Protein AF-A0A2V9TZR7-F1 (afdb_monomer)

Foldseek 3Di:
DEFLAQKEQPQDDPDPDDDDDDDPSVPVRVIAGQKDWDDDPNDTDDIHHRVVRCPDPVCVVCVVVDDYDYPVNYYHYAFDDDPDDDQQWDDDQVVLVVCVVVPDDPVRCVVVVGDVNVGVVRSVPDDPVSSVVSSVVVVVVSVVVRD

Nearest PDB structures (foldseek):
  2g3f-assembly1_A  TM=9.200E-01  e=8.679E-08  Bacillus subtilis
  2puz-assembly1_A  TM=8.717E-01  e=8.743E-07  Agrobacterium fabrum str. C58
  2oof-assembly1_A  TM=8.165E-01  e=5.548E-06  unidentified
  3ic3-assembly3_C  TM=2.204E-01  e=9.827E+00  Rhodopseudomonas palustris

Mean predicted aligned error: 5.41 Å

pLDDT: mean 92.14, std 6.24, range [63.16, 98.38]

Radius of gyration: 23.35 Å; Cα contacts (8 Å, |Δi|>4): 189; chains: 1; bounding box: 50×39×54 Å

Sequence (147 aa):
MLVNIGQLLTLRQSSETLGPRRGKILSELGMLEDAAVLCLGGKVVSVGKSKDALCDSWLKKHRKKVIEIDCAGQVVVPGFVDSHTHPAFITPRLVDFEKRTAGASYEEIAEAGGGIRSSLEPVRKAAKSALAEKVLGALHEMAEQGT

Solvent-accessible surface area (backbone atoms only — not comparable to full-atom values): 8711 Å² total; per-residue (Å²): 54,44,34,57,19,35,34,31,41,66,62,50,77,90,61,92,73,85,74,88,73,61,75,78,59,62,74,54,47,43,72,36,64,50,13,21,38,37,62,56,98,94,36,82,76,40,73,39,41,37,77,59,39,68,61,33,70,67,51,67,77,40,51,94,78,57,64,75,43,80,44,82,52,36,78,45,68,72,74,50,78,82,91,80,83,79,62,82,56,72,65,81,67,59,70,53,49,54,42,45,76,74,67,50,52,74,64,59,38,40,76,72,57,31,59,74,64,53,46,48,57,51,47,72,71,47,55,71,64,61,47,49,54,46,30,50,53,52,50,51,57,39,40,77,75,41,67

Structure (mmCIF, N/CA/C/O backbone):
data_AF-A0A2V9TZR7-F1
#
_entry.id   AF-A0A2V9TZR7-F1
#
loop_
_atom_site.group_PDB
_atom_site.id
_atom_site.type_symbol
_atom_site.label_atom_id
_atom_site.label_alt_id
_atom_site.label_comp_id
_atom_site.label_asym_id
_atom_site.label_entity_id
_atom_site.label_seq_id
_atom_site.pdbx_PDB_ins_code
_atom_site.Cartn_x
_atom_site.Cartn_y
_atom_site.Cartn_z
_atom_site.occupancy
_atom_site.B_iso_or_equiv
_atom_site.auth_seq_id
_atom_site.auth_comp_id
_atom_site.auth_asym_id
_atom_site.auth_atom_id
_atom_site.pdbx_PDB_model_num
ATOM 1 N N . MET A 1 1 ? 7.816 -10.276 -13.742 1.00 92.56 1 MET A N 1
ATOM 2 C CA . MET A 1 1 ? 8.354 -9.014 -14.276 1.00 92.56 1 MET A CA 1
ATOM 3 C C . MET A 1 1 ? 7.173 -8.159 -14.658 1.00 92.56 1 MET A C 1
ATOM 5 O O . MET A 1 1 ? 6.316 -8.646 -15.380 1.00 92.56 1 MET A O 1
ATOM 9 N N . LEU A 1 2 ? 7.108 -6.946 -14.129 1.00 96.12 2 LEU A N 1
ATOM 10 C CA . LEU A 1 2 ? 6.139 -5.943 -14.553 1.00 96.12 2 LEU A CA 1
ATOM 11 C C . LEU A 1 2 ? 6.697 -5.264 -15.807 1.00 96.12 2 LEU A C 1
ATOM 13 O O . LEU A 1 2 ? 7.859 -4.848 -15.786 1.00 96.12 2 LEU A O 1
ATOM 17 N N . VAL A 1 3 ? 5.915 -5.200 -16.881 1.00 95.94 3 VAL A N 1
ATOM 18 C CA . VAL A 1 3 ? 6.305 -4.606 -18.172 1.00 95.94 3 VAL A CA 1
ATOM 19 C C . VAL A 1 3 ? 5.265 -3.587 -18.628 1.00 95.94 3 VAL A C 1
ATOM 21 O O . VAL A 1 3 ? 4.155 -3.569 -18.103 1.00 95.94 3 VAL A O 1
ATOM 24 N N . ASN A 1 4 ? 5.625 -2.745 -19.601 1.00 96.12 4 ASN A N 1
ATOM 25 C CA . ASN A 1 4 ? 4.756 -1.701 -20.157 1.00 96.12 4 ASN A CA 1
ATOM 26 C C . ASN A 1 4 ? 4.169 -0.779 -19.075 1.00 96.12 4 ASN A C 1
ATOM 28 O O . ASN A 1 4 ? 2.988 -0.432 -19.106 1.00 96.12 4 ASN A O 1
ATOM 32 N N . ILE A 1 5 ? 4.979 -0.401 -18.084 1.00 98.31 5 ILE A N 1
ATOM 33 C CA . ILE A 1 5 ? 4.563 0.569 -17.072 1.00 98.31 5 ILE A CA 1
ATOM 34 C C . ILE A 1 5 ? 4.618 1.955 -17.709 1.00 98.31 5 ILE A C 1
ATOM 36 O O . ILE A 1 5 ? 5.684 2.378 -18.162 1.00 98.31 5 ILE A O 1
ATOM 40 N N . GLY A 1 6 ? 3.495 2.677 -17.713 1.00 98.12 6 GLY A N 1
ATOM 41 C CA . GLY A 1 6 ? 3.449 4.032 -18.262 1.00 98.12 6 GLY A CA 1
ATOM 42 C C . GLY A 1 6 ? 4.277 4.988 -17.413 1.00 98.12 6 GLY A C 1
ATOM 43 O O . GLY A 1 6 ? 5.185 5.644 -17.921 1.00 98.12 6 GLY A O 1
ATOM 44 N N . GLN A 1 7 ? 4.014 4.998 -16.103 1.00 98.25 7 GLN A N 1
ATOM 45 C CA . GLN A 1 7 ? 4.793 5.746 -15.117 1.00 98.25 7 GLN A CA 1
ATOM 46 C C . GLN A 1 7 ? 5.078 4.881 -13.890 1.00 98.25 7 GLN A C 1
ATOM 48 O O . GLN A 1 7 ? 4.168 4.350 -13.261 1.00 98.25 7 GLN A O 1
ATOM 53 N N . LEU A 1 8 ? 6.350 4.754 -13.527 1.00 97.62 8 LEU A N 1
ATOM 54 C CA . LEU A 1 8 ? 6.787 4.074 -12.314 1.00 97.62 8 LEU A CA 1
ATOM 55 C C . LEU A 1 8 ? 7.278 5.102 -11.301 1.00 97.62 8 LEU A C 1
ATOM 57 O O . LEU A 1 8 ? 8.270 5.787 -11.554 1.00 97.62 8 LEU A O 1
ATOM 61 N N . LEU A 1 9 ? 6.641 5.170 -10.134 1.00 96.75 9 LEU A N 1
ATOM 62 C CA . LEU A 1 9 ? 7.140 5.970 -9.017 1.00 96.75 9 LEU A CA 1
ATOM 63 C C . LEU A 1 9 ? 8.038 5.094 -8.152 1.00 96.75 9 LEU A C 1
ATOM 65 O O . LEU A 1 9 ? 7.571 4.226 -7.425 1.00 96.75 9 LEU A O 1
ATOM 69 N N . THR A 1 10 ? 9.351 5.294 -8.227 1.00 94.12 10 THR A N 1
ATOM 70 C CA . THR A 1 10 ? 10.283 4.484 -7.426 1.00 94.12 10 THR A CA 1
ATOM 71 C C . THR A 1 10 ? 10.375 4.957 -5.980 1.00 94.12 10 THR A C 1
ATOM 73 O O . THR A 1 10 ? 10.849 4.213 -5.123 1.00 94.12 10 THR A O 1
ATOM 76 N N . LEU A 1 11 ? 10.004 6.219 -5.725 1.00 92.62 11 LEU A N 1
ATOM 77 C CA . LEU A 1 11 ? 10.232 6.935 -4.468 1.00 92.62 11 LEU A CA 1
ATOM 78 C C . LEU A 1 11 ? 11.699 6.895 -3.994 1.00 92.62 11 LEU A C 1
ATOM 80 O O . LEU A 1 11 ? 11.997 7.264 -2.854 1.00 92.62 11 LEU A O 1
ATOM 84 N N . ARG A 1 12 ? 12.646 6.532 -4.874 1.00 88.06 12 ARG A N 1
ATOM 85 C CA . ARG A 1 12 ? 14.083 6.523 -4.589 1.00 88.06 12 ARG A CA 1
ATOM 86 C C . ARG A 1 12 ? 14.590 7.958 -4.479 1.00 88.06 12 ARG A C 1
ATOM 88 O O . ARG A 1 12 ? 14.275 8.795 -5.325 1.00 88.06 12 ARG A O 1
ATOM 95 N N . GLN A 1 13 ? 15.334 8.257 -3.418 1.00 79.31 13 GLN A N 1
ATOM 96 C CA . GLN A 1 13 ? 15.971 9.565 -3.262 1.00 79.31 13 GLN A CA 1
ATOM 97 C C . GLN A 1 13 ? 17.114 9.731 -4.266 1.00 79.31 13 GLN A C 1
ATOM 99 O O . GLN A 1 13 ? 17.852 8.787 -4.541 1.00 79.31 13 GLN A O 1
ATOM 104 N N . SER A 1 14 ? 17.225 10.942 -4.807 1.00 69.31 14 SER A N 1
ATOM 105 C CA . SER A 1 14 ? 18.308 11.391 -5.686 1.00 69.31 14 SER A CA 1
ATOM 106 C C . SER A 1 14 ? 19.573 11.785 -4.902 1.00 69.31 14 SER A C 1
ATOM 108 O O . SER A 1 14 ? 20.675 11.716 -5.439 1.00 69.31 14 SER A O 1
ATOM 110 N N . SER A 1 15 ? 19.404 12.191 -3.637 1.00 64.38 15 SER A N 1
ATOM 111 C CA . SER A 1 15 ? 20.460 12.673 -2.738 1.00 64.38 15 SER A CA 1
ATOM 112 C C . SER A 1 15 ? 21.261 11.533 -2.102 1.00 64.38 15 SER A C 1
ATOM 114 O O . SER A 1 15 ? 20.694 10.512 -1.713 1.00 64.38 15 SER A O 1
ATOM 116 N N . GLU A 1 16 ? 22.562 11.760 -1.895 1.00 64.25 16 GLU A N 1
ATOM 117 C CA . GLU A 1 16 ? 23.466 10.883 -1.132 1.00 64.25 16 GLU A CA 1
ATOM 118 C C . GLU A 1 16 ? 23.060 10.720 0.346 1.00 64.25 16 GLU A C 1
ATOM 120 O O . GLU A 1 16 ? 23.512 9.802 1.032 1.00 64.25 16 GLU A O 1
ATOM 125 N N . THR A 1 17 ? 22.183 11.587 0.862 1.00 63.16 17 THR A N 1
ATOM 126 C CA . THR A 1 17 ? 21.681 11.497 2.236 1.00 63.16 17 THR A CA 1
ATOM 127 C C . THR A 1 17 ? 20.501 10.530 2.328 1.00 63.16 17 THR A C 1
ATOM 129 O O . THR A 1 17 ? 19.364 10.893 2.020 1.00 63.16 17 THR A O 1
ATOM 132 N N . LEU A 1 18 ? 20.767 9.316 2.806 1.00 76.75 18 LEU A N 1
ATOM 133 C CA . LEU A 1 18 ? 19.743 8.342 3.191 1.00 76.75 18 LEU A CA 1
ATOM 134 C C . LEU A 1 18 ? 18.873 8.899 4.333 1.00 76.75 18 LEU A C 1
ATOM 136 O O . LEU A 1 18 ? 19.402 9.320 5.362 1.00 76.75 18 LEU A O 1
ATOM 140 N N . GLY A 1 19 ? 17.542 8.885 4.190 1.00 84.38 19 GLY A N 1
ATOM 141 C CA . GLY A 1 19 ? 16.637 9.231 5.293 1.00 84.38 19 GLY A CA 1
ATOM 142 C C . GLY A 1 19 ? 15.241 9.704 4.872 1.00 84.38 19 GLY A C 1
ATOM 143 O O . GLY A 1 19 ? 14.917 9.733 3.686 1.00 84.38 19 GLY A O 1
ATOM 144 N N . PRO A 1 20 ? 14.382 10.099 5.831 1.00 89.88 20 PRO A N 1
ATOM 145 C CA . PRO A 1 20 ? 13.058 10.626 5.516 1.00 89.88 20 PRO A CA 1
ATOM 146 C C . PRO A 1 20 ? 13.160 11.915 4.691 1.00 89.88 20 PRO A C 1
ATOM 148 O O . PRO A 1 20 ? 13.943 12.815 5.001 1.00 89.88 20 PRO A O 1
ATOM 151 N N . ARG A 1 21 ? 12.325 12.031 3.655 1.00 88.94 21 ARG A N 1
ATOM 152 C CA . ARG A 1 21 ? 12.199 13.255 2.850 1.00 88.94 21 ARG A CA 1
ATOM 153 C C . ARG A 1 21 ? 11.516 14.358 3.662 1.00 88.94 21 ARG A C 1
ATOM 155 O O . ARG A 1 21 ? 10.593 14.088 4.424 1.00 88.94 21 ARG A O 1
ATOM 162 N N . ARG A 1 22 ? 11.961 15.608 3.499 1.00 91.00 22 ARG A N 1
ATOM 163 C CA . ARG A 1 22 ? 11.440 16.790 4.211 1.00 91.00 22 ARG A CA 1
ATOM 164 C C . ARG A 1 22 ? 11.452 18.024 3.311 1.00 91.00 22 ARG A C 1
ATOM 166 O O . ARG A 1 22 ? 12.372 18.198 2.526 1.00 91.00 22 ARG A O 1
ATOM 173 N N . GLY A 1 23 ? 10.487 18.929 3.456 1.00 92.12 23 GLY A N 1
ATOM 174 C CA . GLY A 1 23 ? 10.465 20.170 2.670 1.00 92.12 23 GLY A CA 1
ATOM 175 C C . GLY A 1 23 ? 10.360 19.905 1.163 1.00 92.12 23 GLY A C 1
ATOM 176 O O . GLY A 1 23 ? 9.577 19.059 0.741 1.00 92.12 23 GLY A O 1
ATOM 177 N N . LYS A 1 24 ? 11.154 20.611 0.345 1.00 90.12 24 LYS A N 1
ATOM 178 C CA . LYS A 1 24 ? 11.044 20.563 -1.128 1.00 90.12 24 LYS A CA 1
ATOM 179 C C . LYS A 1 24 ? 11.266 19.166 -1.727 1.00 90.12 24 LYS A C 1
ATOM 181 O O . LYS A 1 24 ? 10.609 18.834 -2.699 1.00 90.12 24 LYS A O 1
ATOM 186 N N . ILE A 1 25 ? 12.104 18.320 -1.121 1.00 89.31 25 ILE A N 1
ATOM 187 C CA . ILE A 1 25 ? 12.378 16.955 -1.622 1.00 89.31 25 ILE A CA 1
ATOM 188 C C . ILE A 1 25 ? 11.188 15.981 -1.469 1.00 89.31 25 ILE A C 1
ATOM 190 O O . ILE A 1 25 ? 11.264 14.842 -1.939 1.00 89.31 25 ILE A O 1
ATOM 194 N N . LEU A 1 26 ? 10.086 16.393 -0.819 1.00 91.50 26 LEU A N 1
ATOM 195 C CA . LEU A 1 26 ? 8.832 15.623 -0.784 1.00 91.50 26 LEU A CA 1
ATOM 196 C C . LEU A 1 26 ? 8.170 15.517 -2.165 1.00 91.50 26 LEU A C 1
ATOM 198 O O . LEU A 1 26 ? 7.490 14.530 -2.421 1.00 91.50 26 LEU A O 1
ATOM 202 N N . SER A 1 27 ? 8.385 16.487 -3.062 1.00 91.25 27 SER A N 1
ATOM 203 C CA . SER A 1 27 ? 7.825 16.451 -4.420 1.00 91.25 27 SER A CA 1
ATOM 204 C C . SER A 1 27 ? 8.647 15.613 -5.407 1.00 91.25 27 SER A C 1
ATOM 206 O O . SER A 1 27 ? 8.231 15.411 -6.546 1.00 91.25 27 SER A O 1
ATOM 208 N N . GLU A 1 28 ? 9.811 15.099 -5.003 1.00 91.56 28 GLU A N 1
ATOM 209 C CA . GLU A 1 28 ? 10.676 14.292 -5.867 1.00 91.56 28 GLU A CA 1
ATOM 210 C C . GLU A 1 28 ? 10.214 12.825 -5.924 1.00 91.56 28 GLU A C 1
ATOM 212 O O . GLU A 1 28 ? 10.720 11.967 -5.206 1.00 91.56 28 GLU A O 1
ATOM 217 N N . LEU A 1 29 ? 9.279 12.492 -6.809 1.00 92.00 29 LEU A N 1
ATOM 218 C CA . LEU A 1 29 ? 8.665 11.153 -6.845 1.00 92.00 29 LEU A CA 1
ATOM 219 C C . LEU A 1 29 ? 9.577 10.028 -7.378 1.00 92.00 29 LEU A C 1
ATOM 221 O O . LEU A 1 29 ? 9.236 8.848 -7.270 1.00 92.00 29 LEU A O 1
ATOM 225 N N . GLY A 1 30 ? 10.735 10.361 -7.960 1.00 92.19 30 GLY A N 1
ATOM 226 C CA . GLY A 1 30 ? 11.608 9.372 -8.606 1.00 92.19 30 GLY A CA 1
ATOM 227 C C . GLY A 1 30 ? 10.892 8.648 -9.753 1.00 92.19 30 GLY A C 1
ATOM 228 O O . GLY A 1 30 ? 10.931 7.417 -9.819 1.00 92.19 30 GLY A O 1
ATOM 229 N N . MET A 1 31 ? 10.179 9.419 -10.582 1.00 95.31 31 MET A N 1
ATOM 230 C CA . MET A 1 31 ? 9.326 8.935 -11.666 1.00 95.31 31 MET A CA 1
ATOM 231 C C . MET A 1 31 ? 10.148 8.487 -12.879 1.00 95.31 31 MET A C 1
ATOM 233 O O . MET A 1 31 ? 11.056 9.194 -13.316 1.00 95.31 31 MET A O 1
ATOM 237 N N . LEU A 1 32 ? 9.795 7.331 -13.438 1.00 95.50 32 LEU A N 1
ATOM 238 C CA . LEU A 1 32 ? 10.326 6.802 -14.691 1.00 95.50 32 LEU A CA 1
ATOM 239 C C . LEU A 1 32 ? 9.176 6.563 -15.669 1.00 95.50 32 LEU A C 1
ATOM 241 O O . LEU A 1 32 ? 8.192 5.925 -15.307 1.00 95.50 32 LEU A O 1
ATOM 245 N N . GLU A 1 33 ? 9.317 7.042 -16.899 1.00 96.94 33 GLU A N 1
ATOM 246 C CA . GLU A 1 33 ? 8.393 6.747 -18.001 1.00 96.94 33 GLU A CA 1
ATOM 247 C C . GLU A 1 33 ? 8.887 5.544 -18.805 1.00 96.94 33 GLU A C 1
ATOM 249 O O . GLU A 1 33 ? 10.104 5.363 -18.931 1.00 96.94 33 GLU A O 1
ATOM 254 N N . ASP A 1 34 ? 7.950 4.760 -19.350 1.00 97.12 34 ASP A N 1
ATOM 255 C CA . ASP A 1 34 ? 8.226 3.504 -20.064 1.00 97.12 34 ASP A CA 1
ATOM 256 C C . ASP A 1 34 ? 9.172 2.611 -19.252 1.00 97.12 34 ASP A C 1
ATOM 258 O O . ASP A 1 34 ? 10.364 2.476 -19.546 1.00 97.12 34 ASP A O 1
ATOM 262 N N . ALA A 1 35 ? 8.645 2.068 -18.157 1.00 97.00 35 ALA A N 1
ATOM 263 C CA . ALA A 1 35 ? 9.426 1.357 -17.159 1.00 97.00 35 ALA A CA 1
ATOM 264 C C . ALA A 1 35 ? 9.085 -0.135 -17.077 1.00 97.00 35 ALA A C 1
ATOM 266 O O . ALA A 1 35 ? 8.015 -0.603 -17.474 1.00 97.00 35 ALA A O 1
ATOM 267 N N . ALA A 1 36 ? 10.012 -0.884 -16.484 1.00 96.44 36 ALA A N 1
ATOM 268 C CA . ALA A 1 36 ? 9.796 -2.271 -16.114 1.00 96.44 36 ALA A CA 1
ATOM 269 C C . ALA A 1 36 ? 10.478 -2.608 -14.781 1.00 96.44 36 ALA A C 1
ATOM 271 O O . ALA A 1 36 ? 11.481 -2.001 -14.386 1.00 96.44 36 ALA A O 1
ATOM 272 N N . VAL A 1 37 ? 9.915 -3.598 -14.086 1.00 95.56 37 VAL A N 1
ATOM 273 C CA . VAL A 1 37 ? 10.383 -4.059 -12.772 1.00 95.56 37 VAL A CA 1
ATOM 274 C C . VAL A 1 37 ? 10.564 -5.571 -12.783 1.00 95.56 37 VAL A C 1
ATOM 276 O O . VAL A 1 37 ? 9.628 -6.336 -13.035 1.00 95.56 37 VAL A O 1
ATOM 279 N N . LEU A 1 38 ? 11.772 -6.027 -12.464 1.00 93.69 38 LEU A N 1
ATOM 280 C CA . LEU A 1 38 ? 12.070 -7.438 -12.262 1.00 93.69 38 LEU A CA 1
ATOM 281 C C . LEU A 1 38 ? 12.049 -7.762 -10.770 1.00 93.69 38 LEU A C 1
ATOM 283 O O . LEU A 1 38 ? 12.806 -7.184 -9.987 1.00 93.69 38 LEU A O 1
ATOM 287 N N . CYS A 1 39 ? 11.225 -8.741 -10.407 1.00 93.00 39 CYS A N 1
ATOM 288 C CA . CYS A 1 39 ? 11.162 -9.286 -9.059 1.00 93.00 39 CYS A CA 1
ATOM 289 C C . CYS A 1 39 ? 11.618 -10.747 -9.055 1.00 93.00 39 CYS A C 1
ATOM 291 O O . CYS A 1 39 ? 11.234 -11.519 -9.935 1.00 93.00 39 CYS A O 1
ATOM 293 N N . LEU A 1 40 ? 12.400 -11.125 -8.047 1.00 90.75 40 LEU A N 1
ATOM 294 C CA . LEU A 1 40 ? 12.876 -12.485 -7.815 1.00 90.75 40 LEU A CA 1
ATOM 295 C C . LEU A 1 40 ? 12.817 -12.796 -6.317 1.00 90.75 40 LEU A C 1
ATOM 297 O O . LEU A 1 40 ? 13.341 -12.037 -5.506 1.00 90.75 40 LEU A O 1
ATOM 301 N N . GLY A 1 41 ? 12.177 -13.909 -5.946 1.00 90.00 41 GLY A N 1
ATOM 302 C CA . GLY A 1 41 ? 12.115 -14.360 -4.549 1.00 90.00 41 GLY A CA 1
ATOM 303 C C . GLY A 1 41 ? 11.516 -13.323 -3.591 1.00 90.00 41 GLY A C 1
ATOM 304 O O . GLY A 1 41 ? 12.043 -13.124 -2.501 1.00 90.00 41 GLY A O 1
ATOM 305 N N . GLY A 1 42 ? 10.474 -12.606 -4.026 1.00 91.81 42 GLY A N 1
ATOM 306 C CA . GLY A 1 42 ? 9.829 -11.551 -3.233 1.00 91.81 42 GLY A CA 1
ATOM 307 C C . GLY A 1 42 ? 10.616 -10.239 -3.137 1.00 91.81 42 GLY A C 1
ATOM 308 O O . GLY A 1 42 ? 10.222 -9.353 -2.388 1.00 91.81 42 GLY A O 1
ATOM 309 N N . LYS A 1 43 ? 11.718 -10.086 -3.882 1.00 94.06 43 LYS A N 1
ATOM 310 C CA . LYS A 1 43 ? 12.536 -8.866 -3.893 1.00 94.06 43 LYS A CA 1
ATOM 311 C C . LYS A 1 43 ? 12.566 -8.232 -5.269 1.00 94.06 43 LYS A C 1
ATOM 313 O O . LYS A 1 43 ? 12.593 -8.931 -6.278 1.00 94.06 43 LYS A O 1
ATOM 318 N N . VAL A 1 44 ? 12.639 -6.908 -5.300 1.00 92.69 44 VAL A N 1
ATOM 319 C CA . VAL A 1 44 ? 12.926 -6.142 -6.513 1.00 92.69 44 VAL A CA 1
ATOM 320 C C . VAL A 1 44 ? 14.425 -6.240 -6.806 1.00 92.69 44 VAL A C 1
ATOM 322 O O . VAL A 1 44 ? 15.238 -5.855 -5.969 1.00 92.69 44 VAL A O 1
ATOM 325 N N . VAL A 1 45 ? 14.796 -6.769 -7.974 1.00 90.81 45 VAL A N 1
ATOM 326 C CA . VAL A 1 45 ? 16.204 -6.980 -8.372 1.00 90.81 45 VAL A CA 1
ATOM 327 C C . VAL A 1 45 ? 16.652 -6.072 -9.513 1.00 90.81 45 VAL A C 1
ATOM 329 O O . VAL A 1 45 ? 17.840 -5.792 -9.629 1.00 90.81 45 VAL A O 1
ATOM 332 N N . SER A 1 46 ? 15.721 -5.574 -10.329 1.00 91.12 46 SER A N 1
ATOM 333 C CA . SER A 1 46 ? 16.010 -4.572 -11.356 1.00 91.12 46 SER A CA 1
ATOM 334 C C . SER A 1 46 ? 14.816 -3.640 -11.539 1.00 91.12 46 SER A C 1
ATOM 336 O O . SER A 1 46 ? 13.665 -4.083 -11.530 1.00 91.12 46 SER A O 1
ATOM 338 N N . VAL A 1 47 ? 15.104 -2.346 -11.668 1.00 92.12 47 VAL A N 1
ATOM 339 C CA . VAL A 1 47 ? 14.142 -1.264 -11.899 1.00 92.12 47 VAL A CA 1
ATOM 340 C C . VAL A 1 47 ? 14.778 -0.292 -12.871 1.00 92.12 47 VAL A C 1
ATOM 342 O O . VAL A 1 47 ? 15.903 0.154 -12.645 1.00 92.12 47 VAL A O 1
ATOM 345 N N . GLY A 1 48 ? 14.052 0.080 -13.914 1.00 92.00 48 GLY A N 1
ATOM 346 C CA . GLY A 1 48 ? 14.527 1.075 -14.859 1.00 92.00 48 GLY A CA 1
ATOM 347 C C . GLY A 1 48 ? 13.549 1.278 -15.996 1.00 92.00 48 GLY A C 1
ATOM 348 O O . GLY A 1 48 ? 12.433 0.753 -15.972 1.00 92.00 48 GLY A O 1
ATOM 349 N N . LYS A 1 49 ? 14.000 2.009 -17.016 1.00 93.62 49 LYS A N 1
ATOM 350 C CA . LYS A 1 49 ? 13.294 2.051 -18.296 1.00 93.62 49 LYS A CA 1
ATOM 351 C C . LYS A 1 49 ? 13.195 0.639 -18.864 1.00 93.62 49 LYS A C 1
ATOM 353 O O . LYS A 1 49 ? 14.109 -0.166 -18.663 1.00 93.62 49 LYS A O 1
ATOM 358 N N . SER A 1 50 ? 12.134 0.351 -19.608 1.00 91.38 50 SER A N 1
ATOM 359 C CA . SER A 1 50 ? 11.847 -0.965 -20.182 1.00 91.38 50 SER A CA 1
ATOM 360 C C . SER A 1 50 ? 13.068 -1.551 -20.887 1.00 91.38 50 SER A C 1
ATOM 362 O O . SER A 1 50 ? 13.479 -2.672 -20.591 1.00 91.38 50 SER A O 1
ATOM 364 N N . LYS A 1 51 ? 13.737 -0.757 -21.732 1.00 88.75 51 LYS A N 1
ATOM 365 C CA . LYS A 1 51 ? 14.953 -1.168 -22.454 1.00 88.75 51 LYS A CA 1
ATOM 366 C C . LYS A 1 51 ? 16.106 -1.616 -21.541 1.00 88.75 51 LYS A C 1
ATOM 368 O O . LYS A 1 51 ? 16.821 -2.556 -21.883 1.00 88.75 51 LYS A O 1
ATOM 373 N N . ASP A 1 52 ? 16.278 -0.968 -20.389 1.00 85.94 52 ASP A N 1
ATOM 374 C CA . ASP A 1 52 ? 17.408 -1.198 -19.486 1.00 85.94 52 ASP A CA 1
ATOM 375 C C . ASP A 1 52 ? 17.116 -2.414 -18.600 1.00 85.94 52 ASP A C 1
ATOM 377 O O . ASP A 1 52 ? 17.937 -3.323 -18.485 1.00 85.94 52 ASP A O 1
ATOM 381 N N . ALA A 1 53 ? 15.897 -2.487 -18.057 1.00 81.62 53 ALA A N 1
ATOM 382 C CA . ALA A 1 53 ? 15.441 -3.606 -17.239 1.00 81.62 53 ALA A CA 1
ATOM 383 C C . ALA A 1 53 ? 15.354 -4.920 -18.040 1.00 81.62 53 ALA A C 1
ATOM 385 O O . ALA A 1 53 ? 15.708 -5.982 -17.529 1.00 81.62 53 ALA A O 1
ATOM 386 N N . LEU A 1 54 ? 14.952 -4.860 -19.317 1.00 81.25 54 LEU A N 1
ATOM 387 C CA . LEU A 1 54 ? 14.940 -6.018 -20.222 1.00 81.25 54 LEU A CA 1
ATOM 388 C C . LEU A 1 54 ? 16.351 -6.497 -20.601 1.00 81.25 54 LEU A C 1
ATOM 390 O O . LEU A 1 54 ? 16.528 -7.646 -21.016 1.00 81.25 54 LEU A O 1
ATOM 394 N N . CYS A 1 55 ? 17.367 -5.643 -20.452 1.00 84.75 55 CYS A N 1
ATOM 395 C CA . CYS A 1 55 ? 18.751 -5.993 -20.752 1.00 84.75 55 CYS A CA 1
ATOM 396 C C . CYS A 1 55 ? 19.472 -6.736 -19.619 1.00 84.75 55 CYS A C 1
ATOM 398 O O . CYS A 1 55 ? 20.607 -7.180 -19.842 1.00 84.75 55 CYS A O 1
ATOM 400 N N . ASP A 1 56 ? 18.827 -6.907 -18.461 1.00 84.25 56 ASP A N 1
ATOM 401 C CA . ASP A 1 56 ? 19.386 -7.567 -17.285 1.00 84.25 56 ASP A CA 1
ATOM 402 C C . ASP A 1 56 ? 19.943 -8.969 -17.608 1.00 84.25 56 ASP A C 1
ATOM 404 O O . ASP A 1 56 ? 19.315 -9.804 -18.269 1.00 84.25 56 ASP A O 1
ATOM 408 N N . SER A 1 57 ? 21.172 -9.228 -17.155 1.00 85.81 57 SER A N 1
ATOM 409 C CA . SER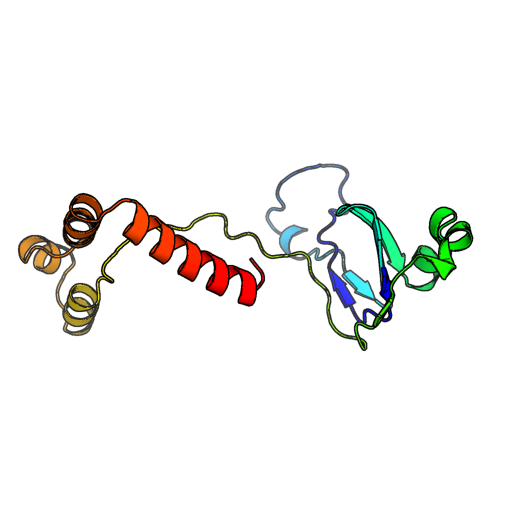 A 1 57 ? 21.904 -10.454 -17.494 1.00 85.81 57 SER A CA 1
ATOM 410 C C . SER A 1 57 ? 21.267 -11.719 -16.910 1.00 85.81 57 SER A C 1
ATOM 412 O O . SER A 1 57 ? 21.331 -12.787 -17.532 1.00 85.81 57 SER A O 1
ATOM 414 N N . TRP A 1 58 ? 20.629 -11.611 -15.741 1.00 86.75 58 TRP A N 1
ATOM 415 C CA . TRP A 1 58 ? 19.912 -12.713 -15.119 1.00 86.75 58 TRP A CA 1
ATOM 416 C C . TRP A 1 58 ? 18.636 -13.010 -15.904 1.00 86.75 58 TRP A C 1
ATOM 418 O O . TRP A 1 58 ? 18.389 -14.175 -16.230 1.00 86.75 58 TRP A O 1
ATOM 428 N N . LEU A 1 59 ? 17.887 -11.970 -16.291 1.00 86.62 59 LEU A N 1
ATOM 429 C CA . LEU A 1 59 ? 16.683 -12.098 -17.116 1.00 86.62 59 LEU A CA 1
ATOM 430 C C . LEU A 1 59 ? 16.982 -12.771 -18.458 1.00 86.62 59 LEU A C 1
ATOM 432 O O . LEU A 1 59 ? 16.292 -13.719 -18.828 1.00 86.62 59 LEU A O 1
ATOM 436 N N . LYS A 1 60 ? 18.039 -12.350 -19.163 1.00 86.94 60 LYS A N 1
ATOM 437 C CA . LYS A 1 60 ? 18.432 -12.952 -20.452 1.00 86.94 60 LYS A CA 1
ATOM 438 C C . LYS A 1 60 ? 18.661 -14.461 -20.350 1.00 86.94 60 LYS A C 1
ATOM 440 O O . LYS A 1 60 ? 18.218 -15.209 -21.218 1.00 86.94 60 LYS A O 1
ATOM 445 N N . LYS A 1 61 ? 19.307 -14.923 -19.274 1.00 89.69 61 LYS A N 1
ATOM 446 C CA . LYS A 1 61 ? 19.582 -16.353 -19.034 1.00 89.69 61 LYS A CA 1
ATOM 447 C C . LYS A 1 61 ? 18.345 -17.145 -18.602 1.00 89.69 61 LYS A C 1
ATOM 449 O O . LYS A 1 61 ? 18.281 -18.349 -18.836 1.00 89.69 61 LYS A O 1
ATOM 454 N N . HIS A 1 62 ? 17.365 -16.487 -17.985 1.00 90.19 62 HIS A N 1
ATOM 455 C CA . HIS A 1 62 ? 16.217 -17.141 -17.351 1.00 90.19 62 HIS A CA 1
ATOM 456 C C . HIS A 1 62 ? 14.867 -16.734 -17.945 1.00 90.19 62 HIS A C 1
ATOM 458 O O . HIS A 1 62 ? 13.840 -17.026 -17.342 1.00 90.19 62 HIS A O 1
ATOM 464 N N . ARG A 1 63 ? 14.841 -16.123 -19.136 1.00 86.12 63 ARG A N 1
ATOM 465 C CA . ARG A 1 63 ? 13.638 -15.554 -19.768 1.00 86.12 63 ARG A CA 1
ATOM 466 C C . ARG A 1 63 ? 12.436 -16.503 -19.763 1.00 86.12 63 ARG A C 1
ATOM 468 O O . ARG A 1 63 ? 11.337 -16.089 -19.429 1.00 86.12 63 ARG A O 1
ATOM 475 N N . LYS A 1 64 ? 12.658 -17.794 -20.040 1.00 88.44 64 LYS A N 1
ATOM 476 C CA . LYS A 1 64 ? 11.611 -18.837 -20.051 1.00 88.44 64 LYS A CA 1
ATOM 477 C C . LYS A 1 64 ? 10.974 -19.126 -18.680 1.00 88.44 64 LYS A C 1
ATOM 479 O O . LYS A 1 64 ? 9.956 -19.799 -18.626 1.00 88.44 64 L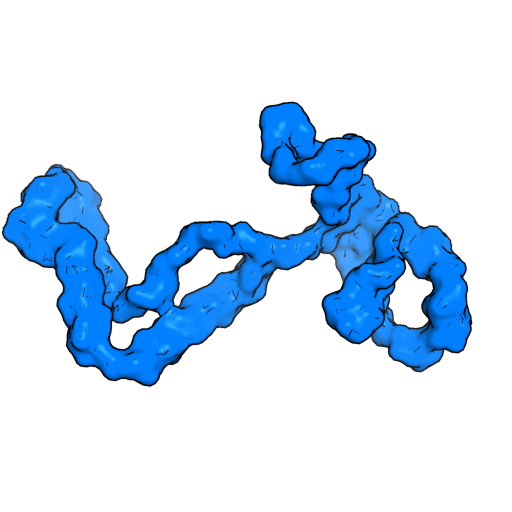YS A O 1
ATOM 484 N N . LYS A 1 65 ? 11.588 -18.679 -17.581 1.00 88.88 65 LYS A N 1
ATOM 485 C CA . LYS A 1 65 ? 11.118 -18.874 -16.197 1.00 88.88 65 LYS A CA 1
ATOM 486 C C . LYS A 1 65 ? 10.448 -17.625 -15.620 1.00 88.88 65 LYS A C 1
ATOM 488 O O . LYS A 1 65 ? 10.026 -17.646 -14.468 1.00 88.88 65 LYS A O 1
ATOM 493 N N . VAL A 1 66 ? 10.400 -16.530 -16.377 1.00 90.56 66 VAL A N 1
ATOM 494 C CA . VAL A 1 66 ? 9.854 -15.259 -15.904 1.00 90.56 66 VAL A CA 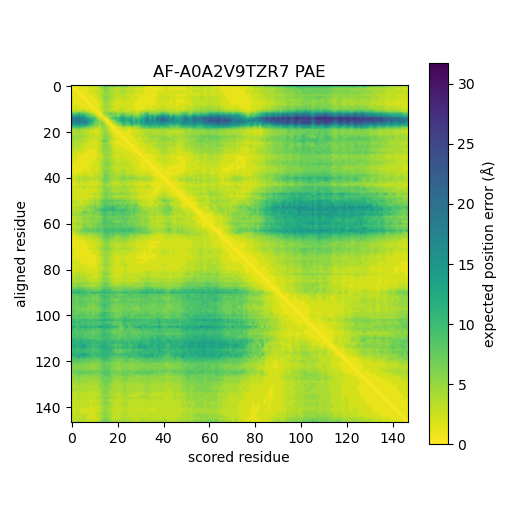1
ATOM 495 C C . VAL A 1 66 ? 8.405 -15.137 -16.341 1.00 90.56 66 VAL A C 1
ATOM 497 O O . VAL A 1 66 ? 8.103 -15.180 -17.527 1.00 90.56 66 VAL A O 1
ATOM 500 N N . ILE A 1 67 ? 7.519 -14.956 -15.365 1.00 93.56 67 ILE A N 1
ATOM 501 C CA . ILE A 1 67 ? 6.131 -14.564 -15.608 1.00 93.56 67 ILE A CA 1
ATOM 502 C C . ILE A 1 67 ? 6.123 -13.063 -15.876 1.00 93.56 67 ILE A C 1
ATOM 504 O O . ILE A 1 67 ? 6.642 -12.289 -15.063 1.00 93.56 67 ILE A O 1
ATOM 508 N N . GLU A 1 68 ? 5.558 -12.655 -17.004 1.00 93.62 68 GLU A N 1
ATOM 509 C CA . GLU A 1 68 ? 5.346 -11.248 -17.334 1.00 93.62 68 GLU A CA 1
ATOM 510 C C . GLU A 1 68 ? 3.937 -10.824 -16.942 1.00 93.62 68 GLU A C 1
ATOM 512 O O . GLU A 1 68 ? 2.978 -11.567 -17.130 1.00 93.62 68 GLU A O 1
ATOM 517 N N . ILE A 1 69 ? 3.839 -9.632 -16.367 1.00 96.25 69 ILE A N 1
ATOM 518 C CA . ILE A 1 69 ? 2.585 -8.972 -16.030 1.00 96.25 69 ILE A CA 1
ATOM 519 C C . ILE A 1 69 ? 2.605 -7.659 -16.802 1.00 96.25 69 ILE A C 1
ATOM 521 O O . ILE A 1 69 ? 3.457 -6.805 -16.545 1.00 96.25 69 ILE A O 1
ATOM 525 N N . ASP A 1 70 ? 1.712 -7.543 -17.777 1.00 96.94 70 ASP A N 1
ATOM 526 C CA . ASP A 1 70 ? 1.537 -6.325 -18.558 1.00 96.94 70 ASP A CA 1
ATOM 527 C C . ASP A 1 70 ? 0.764 -5.297 -17.726 1.00 96.94 70 ASP A C 1
ATOM 529 O O . ASP A 1 70 ? -0.365 -5.551 -17.307 1.00 96.94 70 ASP A O 1
ATOM 533 N N . CYS A 1 71 ? 1.386 -4.150 -17.461 1.00 97.69 71 CYS A N 1
ATOM 534 C CA . CYS A 1 71 ? 0.776 -3.053 -16.718 1.00 97.69 71 CYS A CA 1
ATOM 535 C C . CYS A 1 71 ? -0.064 -2.125 -17.606 1.00 97.69 71 CYS A C 1
ATOM 537 O O . CYS A 1 71 ? -0.593 -1.142 -17.097 1.00 97.69 71 CYS A O 1
ATOM 539 N N . ALA A 1 72 ? -0.189 -2.399 -18.910 1.00 97.81 72 ALA A N 1
ATOM 540 C CA . ALA A 1 72 ? -1.074 -1.695 -19.840 1.00 97.81 72 ALA A CA 1
ATOM 541 C C . ALA A 1 72 ? -0.924 -0.158 -19.824 1.00 97.81 72 ALA A C 1
ATOM 543 O O . ALA A 1 72 ? -1.903 0.578 -19.947 1.00 97.81 72 ALA A O 1
ATOM 544 N N . GLY A 1 73 ? 0.300 0.344 -19.634 1.00 97.62 73 GLY A N 1
ATOM 545 C CA . GLY A 1 73 ? 0.581 1.779 -19.564 1.00 97.62 73 GLY A CA 1
ATOM 546 C C . GLY A 1 73 ? 0.096 2.462 -18.281 1.00 97.62 73 GLY A C 1
ATOM 547 O O . GLY A 1 73 ? 0.115 3.689 -18.207 1.00 97.62 73 GLY A O 1
ATOM 548 N N . GLN A 1 74 ? -0.331 1.710 -17.264 1.00 98.38 74 GLN A N 1
ATOM 549 C CA . GLN A 1 74 ? -0.790 2.265 -15.993 1.00 98.38 74 GLN A CA 1
ATOM 550 C C . GLN A 1 74 ? 0.364 2.800 -15.138 1.00 98.38 74 GLN A C 1
ATOM 552 O O . GLN A 1 74 ? 1.549 2.540 -15.386 1.00 98.38 74 GLN A O 1
ATOM 557 N N . VAL A 1 75 ? -0.009 3.556 -14.105 1.00 98.25 75 VAL A N 1
ATOM 558 C CA . VAL A 1 75 ? 0.913 4.006 -13.065 1.00 98.25 75 VAL A CA 1
ATOM 559 C C . VAL A 1 75 ? 1.169 2.860 -12.091 1.00 98.25 75 VAL A C 1
ATOM 561 O O . VAL A 1 75 ? 0.231 2.248 -11.587 1.00 98.25 75 VAL A O 1
ATOM 564 N N . VAL A 1 76 ? 2.440 2.602 -11.792 1.00 97.94 76 VAL A N 1
ATOM 565 C CA . VAL A 1 76 ? 2.860 1.658 -10.753 1.00 97.94 76 VAL A CA 1
ATOM 566 C C . VAL A 1 76 ? 3.551 2.427 -9.635 1.00 97.94 76 VAL A C 1
ATOM 568 O O . VAL A 1 76 ? 4.454 3.233 -9.871 1.00 97.94 76 VAL A O 1
ATOM 571 N N . VAL A 1 77 ? 3.132 2.153 -8.403 1.00 97.38 77 VAL A N 1
ATOM 572 C CA . VAL A 1 77 ? 3.678 2.735 -7.173 1.00 97.38 77 VAL A CA 1
ATOM 573 C C . VAL A 1 77 ? 4.045 1.618 -6.191 1.00 97.38 77 VAL A C 1
ATOM 575 O O . VAL A 1 77 ? 3.544 0.499 -6.333 1.00 97.38 77 VAL A O 1
ATOM 578 N N . PRO A 1 78 ? 4.922 1.866 -5.203 1.00 96.25 78 PRO A N 1
ATOM 579 C CA . PRO A 1 78 ? 5.122 0.933 -4.103 1.00 96.25 78 PRO A CA 1
ATOM 580 C C . PRO A 1 78 ? 3.823 0.791 -3.306 1.00 96.25 78 PRO A C 1
ATOM 582 O O . PRO A 1 78 ? 3.018 1.723 -3.281 1.00 96.25 78 PRO A O 1
ATOM 585 N N . GLY A 1 79 ? 3.655 -0.342 -2.620 1.00 96.94 79 GLY A N 1
ATOM 586 C CA . GLY A 1 79 ? 2.589 -0.480 -1.627 1.00 96.94 79 GLY A CA 1
ATOM 587 C C . GLY A 1 79 ? 2.647 0.667 -0.618 1.00 96.94 79 GLY A C 1
ATOM 588 O O . GLY A 1 79 ? 3.732 1.141 -0.254 1.00 96.94 79 GLY A O 1
ATOM 589 N N . PHE A 1 80 ? 1.479 1.148 -0.220 1.00 97.62 80 PHE A N 1
ATOM 590 C CA . PHE A 1 80 ? 1.355 2.195 0.773 1.00 97.62 80 PHE A CA 1
ATOM 591 C C . PHE A 1 80 ? 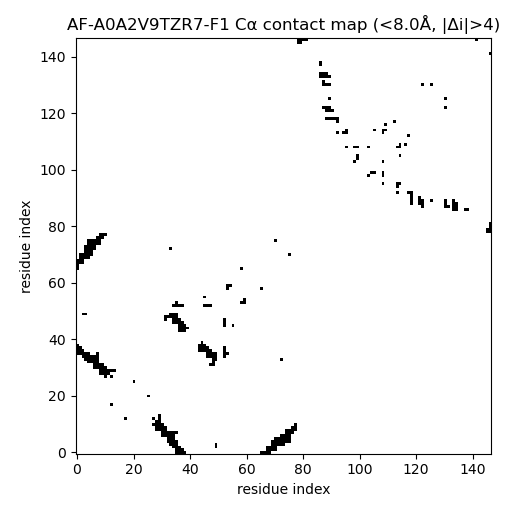1.767 1.684 2.150 1.00 97.62 80 PHE A C 1
ATOM 593 O O . PHE A 1 80 ? 1.815 0.490 2.424 1.00 97.62 80 PHE A O 1
ATOM 600 N N . VAL A 1 81 ? 2.121 2.623 3.021 1.00 97.12 81 VAL A N 1
ATOM 601 C CA . VAL A 1 81 ? 2.475 2.332 4.406 1.00 97.12 81 VAL A CA 1
ATOM 602 C C . VAL A 1 81 ? 1.597 3.199 5.281 1.00 97.12 81 VAL A C 1
ATOM 604 O O . VAL A 1 81 ? 1.799 4.413 5.359 1.00 97.12 8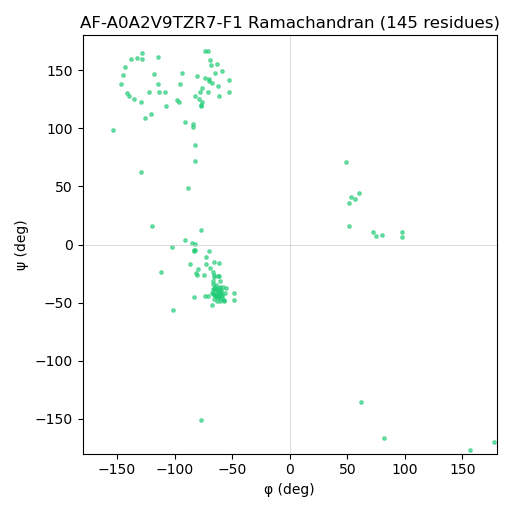1 VAL A O 1
ATOM 607 N N . ASP A 1 82 ? 0.648 2.573 5.964 1.00 97.44 82 ASP A N 1
ATOM 608 C CA . ASP A 1 82 ? -0.074 3.231 7.039 1.00 97.44 82 ASP A CA 1
ATOM 609 C C . ASP A 1 82 ? 0.744 3.125 8.331 1.00 97.44 82 ASP A C 1
ATOM 611 O O . ASP A 1 82 ? 0.857 2.069 8.956 1.00 97.44 82 ASP A O 1
ATOM 615 N N . SER A 1 83 ? 1.382 4.234 8.703 1.00 97.00 83 SER A N 1
ATOM 616 C CA . SER A 1 83 ? 2.269 4.283 9.869 1.00 97.00 83 SER A CA 1
ATOM 617 C C . SER A 1 83 ? 1.531 4.466 11.196 1.00 97.00 83 SER A C 1
ATOM 619 O O . SER A 1 83 ? 2.178 4.438 12.247 1.00 97.00 83 SER A O 1
ATOM 621 N N . HIS A 1 84 ? 0.205 4.665 11.186 1.00 97.75 84 HIS A N 1
ATOM 622 C CA . HIS A 1 84 ? -0.536 4.945 12.411 1.00 97.75 84 HIS A CA 1
ATOM 623 C C . HIS A 1 84 ? -2.007 4.516 12.343 1.00 97.75 84 HIS A C 1
ATOM 625 O O . HIS A 1 84 ? -2.876 5.278 11.923 1.00 97.75 84 HIS A O 1
ATOM 631 N N . THR A 1 85 ? -2.309 3.340 12.897 1.00 96.06 85 THR A N 1
ATOM 632 C CA . THR A 1 85 ? -3.676 2.810 12.987 1.00 96.06 85 THR A CA 1
ATOM 633 C C . THR A 1 85 ? -4.003 2.273 14.377 1.00 96.06 85 THR A C 1
ATOM 635 O O . THR A 1 85 ? -3.121 1.947 15.171 1.00 96.06 85 THR A O 1
ATOM 638 N N . HIS A 1 86 ? -5.303 2.156 14.664 1.00 94.56 86 HIS A N 1
ATOM 639 C CA . HIS A 1 86 ? -5.835 1.515 15.874 1.00 94.56 86 HIS A CA 1
ATOM 640 C C . HIS A 1 86 ? -6.905 0.472 15.498 1.00 94.56 86 HIS A C 1
ATOM 642 O O . HIS A 1 86 ? -8.067 0.647 15.858 1.00 94.56 86 HIS A O 1
ATOM 648 N N . PRO A 1 87 ? -6.574 -0.600 14.748 1.00 94.56 87 PRO A N 1
ATOM 649 C CA . PRO A 1 87 ? -7.572 -1.527 14.199 1.00 94.56 87 PRO A CA 1
ATOM 650 C C . PRO A 1 87 ? -8.200 -2.442 15.263 1.00 94.56 87 PRO A C 1
ATOM 652 O O . PRO A 1 87 ? -9.248 -3.041 15.039 1.00 94.56 87 PRO A O 1
ATOM 655 N N . ALA A 1 88 ? -7.573 -2.556 16.437 1.00 93.50 88 ALA A N 1
ATOM 656 C CA . ALA A 1 88 ? -8.016 -3.414 17.531 1.00 93.50 88 ALA A CA 1
ATOM 657 C C . ALA A 1 88 ? -9.119 -2.752 18.382 1.00 93.50 88 ALA A C 1
ATOM 659 O O . ALA A 1 88 ? -8.896 -2.368 19.530 1.00 93.50 88 ALA A O 1
ATOM 660 N N . PHE A 1 89 ? -10.326 -2.640 17.824 1.00 93.31 89 PHE A N 1
ATOM 661 C CA . PHE A 1 89 ? -11.537 -2.208 18.529 1.00 93.31 89 PHE A CA 1
ATOM 662 C C . PHE A 1 89 ? -12.740 -3.073 18.127 1.00 93.31 89 PHE A C 1
ATOM 664 O O . PHE A 1 89 ? -12.726 -3.707 17.079 1.00 93.31 89 PHE A O 1
ATOM 671 N N . ILE A 1 90 ? -13.792 -3.103 18.952 1.00 91.88 90 ILE A N 1
ATOM 672 C CA . ILE A 1 90 ? -14.990 -3.928 18.692 1.00 91.88 90 ILE A CA 1
ATOM 673 C C . ILE A 1 90 ? -16.138 -3.090 18.137 1.00 91.88 90 ILE A C 1
ATOM 675 O O . ILE A 1 90 ? -16.648 -3.366 17.053 1.00 91.88 90 ILE A O 1
A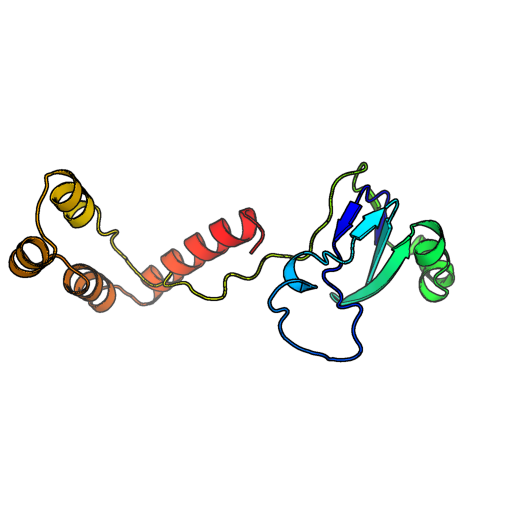TOM 679 N N . THR A 1 91 ? -16.532 -2.052 18.873 1.00 87.75 91 THR A N 1
ATOM 680 C CA . THR A 1 91 ? -17.713 -1.247 18.550 1.00 87.75 91 THR A CA 1
ATOM 681 C C . THR A 1 91 ? -17.287 0.131 18.045 1.00 87.75 91 THR A C 1
ATOM 683 O O . THR A 1 91 ? -16.465 0.781 18.700 1.00 87.75 91 THR A O 1
ATOM 686 N N . PRO A 1 92 ? -17.832 0.610 16.912 1.00 89.81 92 PRO A N 1
ATOM 687 C CA . PRO A 1 92 ? -17.596 1.975 16.461 1.00 89.81 92 PRO A CA 1
ATOM 688 C C . PRO A 1 92 ? -18.274 2.985 17.397 1.00 89.81 92 PRO A C 1
ATOM 690 O O . PRO A 1 92 ? -19.286 2.698 18.036 1.00 89.81 92 PRO A O 1
ATOM 693 N N . ARG A 1 93 ? -17.752 4.212 17.447 1.00 91.25 93 ARG A N 1
ATOM 694 C CA . ARG A 1 93 ? -18.286 5.297 18.289 1.00 91.25 93 ARG A CA 1
ATOM 695 C C . ARG A 1 93 ? -19.371 6.113 17.572 1.00 91.25 93 ARG A C 1
ATOM 697 O O . ARG A 1 93 ? -19.314 7.339 17.554 1.00 91.25 93 ARG A O 1
ATOM 704 N N . LEU A 1 94 ? -20.350 5.435 16.967 1.00 92.12 94 LEU A N 1
ATOM 705 C CA . LEU A 1 94 ? -21.409 6.096 16.186 1.00 92.12 94 LEU A CA 1
ATOM 706 C C . LEU A 1 94 ? -22.301 6.997 17.053 1.00 92.12 94 LEU A C 1
ATOM 708 O O . LEU A 1 94 ? -22.604 8.110 16.648 1.00 92.12 94 LEU A O 1
ATOM 712 N N . VAL A 1 95 ? -22.616 6.582 18.283 1.00 91.19 95 VAL A N 1
ATOM 713 C CA . VAL A 1 95 ? -23.392 7.407 19.231 1.00 91.19 95 VAL A CA 1
ATOM 714 C C . VAL A 1 95 ? -22.665 8.713 19.570 1.00 91.19 95 VAL A C 1
ATOM 716 O O . VAL A 1 95 ? -23.276 9.776 19.648 1.00 91.19 95 VAL A O 1
ATOM 719 N N . ASP A 1 96 ? -21.343 8.658 19.753 1.00 92.06 96 ASP A N 1
ATOM 720 C CA . ASP A 1 96 ? -20.549 9.865 19.992 1.00 92.06 96 ASP A CA 1
ATOM 721 C C . ASP A 1 96 ? -20.530 10.761 18.752 1.00 92.06 96 ASP A C 1
ATOM 723 O O . ASP A 1 96 ? -20.583 11.982 18.882 1.00 92.06 96 ASP A O 1
ATOM 727 N N . PHE A 1 97 ? -20.450 10.167 17.557 1.00 93.69 97 PHE A N 1
ATOM 728 C CA . PHE A 1 97 ? -20.526 10.899 16.295 1.00 93.69 97 PHE A CA 1
ATOM 729 C C . PHE A 1 97 ? -21.866 11.637 16.158 1.00 93.69 97 PHE A C 1
ATOM 731 O O . PHE A 1 97 ? -21.858 12.843 15.926 1.00 93.69 97 PHE A O 1
ATOM 738 N N . GLU A 1 98 ? -22.992 10.962 16.405 1.00 95.19 98 GLU A N 1
ATOM 739 C CA . GLU A 1 98 ? -24.334 11.560 16.375 1.00 95.19 98 GLU A CA 1
ATOM 740 C C . GLU A 1 98 ? -24.456 12.745 17.346 1.00 95.19 98 GLU A C 1
ATOM 742 O O . GLU A 1 98 ? -24.868 13.840 16.953 1.00 95.19 98 GLU A O 1
ATOM 747 N N . LYS A 1 99 ? -24.016 12.579 18.601 1.00 94.38 99 LYS A N 1
ATOM 748 C CA . LYS A 1 99 ? -24.034 13.660 19.603 1.00 94.38 99 LYS A CA 1
ATOM 749 C C . LYS A 1 99 ? -23.196 14.866 19.176 1.00 94.38 99 LYS A C 1
ATOM 751 O O . LYS A 1 99 ? -23.652 15.998 19.321 1.00 94.38 99 LYS A O 1
ATOM 756 N N . ARG A 1 100 ? -22.005 14.642 18.605 1.00 94.44 100 ARG A N 1
ATOM 757 C CA . ARG A 1 100 ? -21.164 15.733 18.072 1.00 94.44 100 ARG A CA 1
ATOM 758 C C . ARG A 1 10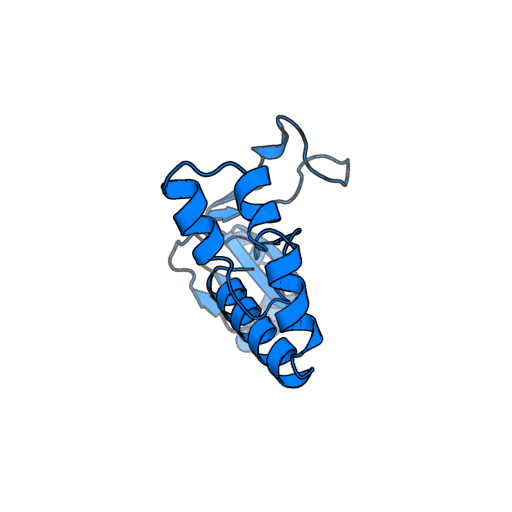0 ? -21.867 16.481 16.951 1.00 94.44 100 ARG A C 1
ATOM 760 O O . ARG A 1 100 ? -21.849 17.706 16.942 1.00 94.44 100 ARG A O 1
ATOM 767 N N . THR A 1 101 ? -22.500 15.764 16.022 1.00 96.12 101 THR A N 1
ATOM 768 C CA . THR A 1 101 ? -23.233 16.404 14.920 1.00 96.12 101 THR A CA 1
ATOM 769 C C . THR A 1 101 ? -24.446 17.202 15.397 1.00 96.12 101 THR A C 1
ATOM 771 O O . THR A 1 101 ? -24.811 18.182 14.757 1.00 96.12 101 THR A O 1
ATOM 774 N N . ALA A 1 102 ? -25.023 16.840 16.547 1.00 96.44 102 ALA A N 1
ATOM 775 C CA . ALA A 1 102 ? -26.099 17.581 17.202 1.00 96.44 102 ALA A CA 1
ATOM 776 C C . ALA A 1 102 ? -25.614 18.773 18.057 1.00 96.44 102 ALA A C 1
ATOM 778 O O . ALA A 1 102 ? -26.437 19.469 18.646 1.00 96.44 102 ALA A O 1
ATOM 779 N N . GLY A 1 103 ? -24.301 19.024 18.122 1.00 96.38 103 GLY A N 1
ATOM 780 C CA . GLY A 1 103 ? -23.713 20.174 18.817 1.00 96.38 103 GLY A CA 1
ATOM 781 C C . GLY A 1 103 ? -23.197 19.903 20.231 1.00 96.38 103 GLY A C 1
ATOM 782 O O . GLY A 1 103 ? -22.780 20.851 20.889 1.00 96.38 103 GLY A O 1
ATOM 783 N N . ALA A 1 104 ? -23.188 18.649 20.698 1.00 95.38 104 ALA A N 1
ATOM 784 C CA . ALA A 1 104 ? -22.659 18.323 22.021 1.00 95.38 104 ALA A CA 1
ATOM 785 C C . ALA A 1 104 ? -21.136 18.531 22.096 1.00 95.38 104 ALA A C 1
ATOM 787 O O . ALA A 1 104 ? -20.394 18.152 21.179 1.00 95.38 104 ALA A O 1
ATOM 788 N N . SER A 1 105 ? -20.665 19.081 23.214 1.00 94.50 105 SER A N 1
ATOM 789 C CA . SER A 1 105 ? -19.241 19.252 23.495 1.00 94.50 105 SER A CA 1
ATOM 790 C C . SER A 1 105 ? -18.549 17.913 23.771 1.00 94.50 105 SER A C 1
ATOM 792 O O . SER A 1 105 ? -19.173 16.866 23.984 1.00 94.50 105 SER A O 1
ATOM 794 N N . TYR A 1 106 ? -17.215 17.921 23.760 1.00 90.56 106 TYR A N 1
ATOM 795 C CA . TYR A 1 106 ? -16.448 16.728 24.108 1.00 90.56 106 TYR A CA 1
ATOM 796 C C . TYR A 1 106 ? -16.695 16.311 25.565 1.00 90.56 106 TYR A C 1
ATOM 798 O O . TYR A 1 106 ? -16.821 15.118 25.851 1.00 90.56 106 TYR A O 1
ATOM 806 N N . GLU A 1 107 ? -16.791 17.295 26.459 1.00 93.31 107 GLU A N 1
ATOM 807 C CA . GLU A 1 107 ? -17.057 17.130 27.883 1.00 93.31 107 GLU A CA 1
ATOM 808 C C . GLU A 1 107 ? -18.436 16.504 28.116 1.00 93.31 107 GLU A C 1
ATOM 810 O O . GLU A 1 107 ? -18.521 15.477 28.784 1.00 93.31 107 GLU A O 1
ATOM 815 N N . GLU A 1 108 ? -19.488 17.024 27.475 1.00 93.19 108 GLU A N 1
ATOM 816 C CA . GLU A 1 108 ? -20.860 16.502 27.584 1.00 93.19 108 GLU A CA 1
ATOM 817 C C . GLU A 1 108 ? -20.956 15.039 27.119 1.00 93.19 108 GLU A C 1
ATOM 819 O O . GLU A 1 108 ? -21.631 14.204 27.727 1.00 93.19 108 GLU A O 1
ATOM 824 N N . ILE A 1 109 ? -20.241 14.685 26.046 1.00 92.38 109 ILE A N 1
ATOM 825 C CA . ILE A 1 109 ? -20.188 13.304 25.550 1.00 92.38 109 ILE A CA 1
ATOM 826 C C . ILE A 1 109 ? -19.461 12.394 26.540 1.00 92.38 109 ILE A C 1
ATOM 828 O O . ILE A 1 109 ? -19.897 11.261 26.762 1.00 92.38 109 ILE A O 1
ATOM 832 N N . ALA A 1 110 ? -18.356 12.864 27.120 1.00 89.88 110 ALA A N 1
ATOM 833 C CA . ALA A 1 110 ? -17.589 12.105 28.099 1.00 89.88 110 ALA A CA 1
ATOM 834 C C . ALA A 1 110 ? -18.373 11.895 29.406 1.00 89.88 110 ALA A C 1
ATOM 836 O O . ALA A 1 110 ? -18.362 10.784 29.942 1.00 89.88 110 ALA A O 1
ATOM 837 N N . GLU A 1 111 ? -19.084 12.918 29.887 1.00 92.19 111 GLU A N 1
ATOM 838 C CA . GLU A 1 111 ? -19.984 12.844 31.047 1.00 92.19 111 GLU A CA 1
ATOM 839 C C . GLU A 1 111 ? -21.130 11.856 30.812 1.00 92.19 111 GLU A C 1
ATOM 841 O O . GLU A 1 111 ? -21.472 11.074 31.697 1.00 92.19 111 GLU A O 1
ATOM 846 N N . ALA A 1 112 ? -21.650 11.796 29.584 1.00 89.31 112 ALA A N 1
ATOM 847 C CA . ALA A 1 112 ? -22.660 10.824 29.176 1.00 89.31 112 ALA A CA 1
ATOM 848 C C . ALA A 1 112 ? -22.109 9.402 2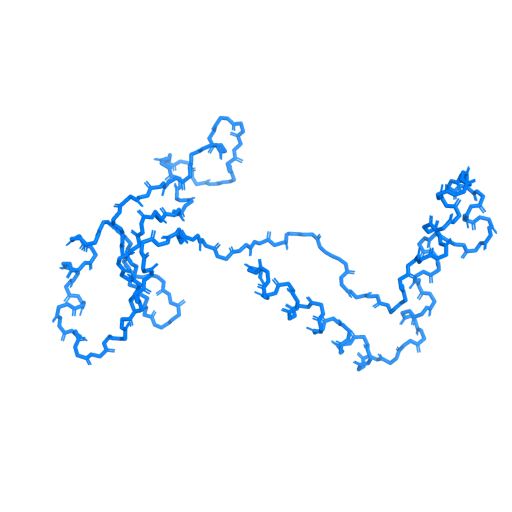8.918 1.00 89.31 112 ALA A C 1
ATOM 850 O O . ALA A 1 112 ? -22.804 8.574 28.324 1.00 89.31 112 ALA A O 1
ATOM 851 N N . GLY A 1 113 ? -20.864 9.109 29.316 1.00 87.38 113 GLY A N 1
ATOM 852 C CA . GLY A 1 113 ? -20.245 7.782 29.201 1.00 87.38 113 GLY A CA 1
ATOM 853 C C . GLY A 1 113 ? -19.690 7.435 27.815 1.00 87.38 113 GLY A C 1
ATOM 854 O O . GLY A 1 113 ? -19.289 6.293 27.587 1.00 87.38 113 GLY A O 1
ATOM 855 N N . GLY A 1 114 ? -19.653 8.401 26.893 1.00 88.50 114 GLY A N 1
ATOM 856 C CA . GLY A 1 114 ? -18.980 8.280 25.603 1.00 88.50 114 GLY A CA 1
ATOM 857 C C . GLY A 1 114 ? -17.460 8.420 25.734 1.00 88.50 114 GLY A C 1
ATOM 858 O O . GLY A 1 114 ? -16.843 8.106 26.756 1.00 88.50 114 GLY A O 1
ATOM 859 N N . GLY A 1 115 ? -16.811 8.919 24.689 1.00 87.50 115 GLY A N 1
ATOM 860 C CA . GLY A 1 115 ? -15.369 9.144 24.722 1.00 87.50 115 GLY A CA 1
ATOM 861 C C . GLY A 1 115 ? -14.562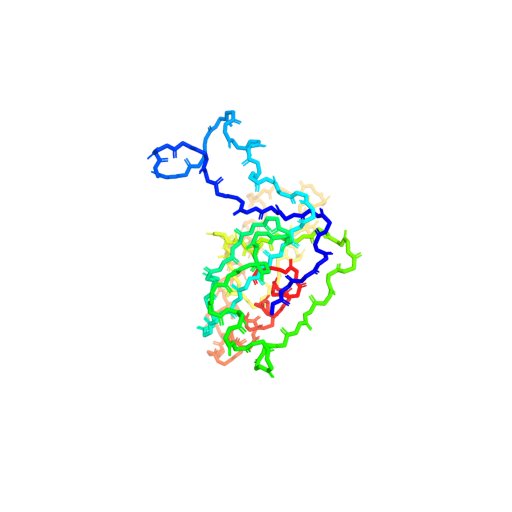 7.877 24.436 1.00 87.50 115 GLY A C 1
ATOM 862 O O . GLY A 1 115 ? -15.073 6.857 23.994 1.00 87.50 115 GLY A O 1
ATOM 863 N N . ILE A 1 116 ? -13.260 7.920 24.720 1.00 85.88 116 ILE A N 1
ATOM 864 C CA . ILE A 1 116 ? -12.396 6.730 24.610 1.00 85.88 116 ILE A CA 1
ATOM 865 C C . ILE A 1 116 ? -12.840 5.597 25.552 1.00 85.88 116 ILE A C 1
ATOM 867 O O . ILE A 1 116 ? -12.637 4.422 25.257 1.00 85.88 116 ILE A O 1
ATOM 871 N N . ARG A 1 117 ? -13.490 5.942 26.672 1.00 83.88 117 ARG A N 1
ATOM 872 C CA . ARG A 1 117 ? -13.992 4.981 27.660 1.00 83.88 117 ARG A CA 1
ATOM 873 C C . ARG A 1 117 ? -15.022 4.025 27.060 1.00 83.88 117 ARG A C 1
ATOM 875 O O . ARG A 1 117 ? -14.971 2.838 27.377 1.00 83.88 117 ARG A O 1
ATOM 882 N N . SER A 1 118 ? -15.875 4.503 26.152 1.00 86.75 118 SER A N 1
ATOM 883 C CA . SER A 1 118 ? -16.876 3.661 25.486 1.00 86.75 118 SER A CA 1
ATOM 884 C C . SER A 1 118 ? -16.253 2.611 24.557 1.00 86.75 118 SER A C 1
ATOM 886 O O . SER A 1 118 ? -16.845 1.555 24.352 1.00 86.75 118 SER A O 1
ATOM 888 N N . SER A 1 119 ? -15.029 2.835 24.063 1.00 87.31 119 SER A N 1
ATOM 889 C CA . SER A 1 119 ? -14.284 1.846 23.269 1.00 87.31 119 SER A CA 1
ATOM 890 C C . SER A 1 119 ? -13.564 0.791 24.112 1.00 87.31 119 SER A C 1
ATOM 892 O O . SER A 1 119 ? -13.309 -0.304 23.614 1.00 87.31 119 SER A O 1
ATOM 894 N N . LEU A 1 120 ? -13.236 1.083 25.376 1.00 90.38 120 LEU A N 1
ATOM 895 C CA . LEU A 1 120 ? -12.452 0.175 26.222 1.00 90.38 120 LEU A CA 1
ATOM 896 C C . LEU A 1 120 ? -13.260 -1.036 26.697 1.00 90.38 120 LEU A C 1
ATOM 898 O O . LEU A 1 120 ? -12.762 -2.160 26.669 1.00 90.38 120 LEU A O 1
ATOM 902 N N . GLU A 1 121 ? -14.496 -0.817 27.141 1.00 89.62 121 GLU A N 1
ATOM 903 C CA . GLU A 1 121 ? -15.331 -1.880 27.713 1.00 89.62 121 GLU A CA 1
ATOM 904 C C . GLU A 1 121 ? -15.634 -3.021 26.723 1.00 89.62 121 GLU A C 1
ATOM 906 O O . GLU A 1 121 ? -15.449 -4.182 27.098 1.00 89.62 121 GLU A O 1
ATOM 911 N N . PRO A 1 122 ? -16.015 -2.754 25.456 1.00 91.75 122 PRO A N 1
ATOM 912 C CA . PRO A 1 122 ? -16.196 -3.807 24.458 1.00 91.75 122 PRO A CA 1
ATOM 913 C C . PRO A 1 122 ? -14.924 -4.623 24.211 1.00 91.75 122 PRO A C 1
ATOM 915 O O . PRO A 1 122 ? -14.988 -5.846 24.126 1.00 91.75 122 PRO A O 1
ATOM 918 N N . VAL A 1 123 ? -13.762 -3.964 24.146 1.00 93.94 123 VAL A N 1
ATOM 919 C CA . VAL A 1 123 ? -12.472 -4.639 23.936 1.00 93.94 123 VAL A CA 1
ATOM 920 C C . VAL A 1 123 ? -12.125 -5.538 25.124 1.00 93.94 123 VAL A C 1
ATOM 922 O O . VAL A 1 123 ? -11.710 -6.673 24.920 1.00 93.94 123 VAL A O 1
ATOM 925 N N . ARG A 1 124 ? -12.347 -5.078 26.363 1.00 93.31 124 ARG A N 1
ATOM 926 C CA . ARG A 1 124 ? -12.090 -5.868 27.584 1.00 93.31 124 ARG A CA 1
ATOM 927 C C . ARG A 1 124 ? -12.965 -7.113 27.697 1.00 93.31 124 ARG A C 1
ATOM 929 O O . ARG A 1 124 ? -12.522 -8.113 28.251 1.00 93.31 124 ARG A O 1
ATOM 936 N N . LYS A 1 125 ? -14.208 -7.035 27.221 1.00 94.38 125 LYS A N 1
ATOM 937 C CA . LYS A 1 125 ? -15.181 -8.135 27.291 1.00 94.38 125 LYS A CA 1
ATOM 938 C C . LYS A 1 125 ? -15.073 -9.105 26.114 1.00 94.38 125 LYS A C 1
ATOM 940 O O . LYS A 1 125 ? -15.620 -10.202 26.191 1.00 94.38 125 LYS A O 1
ATOM 945 N N . ALA A 1 126 ? -14.409 -8.714 25.030 1.00 95.19 126 ALA A N 1
ATOM 946 C CA . ALA A 1 126 ? -14.297 -9.540 23.841 1.00 95.19 126 ALA A CA 1
ATOM 947 C C . ALA A 1 126 ? -13.332 -10.714 24.037 1.00 95.19 126 ALA A C 1
ATOM 949 O O . ALA A 1 126 ? -12.266 -10.595 24.642 1.00 95.19 126 ALA A O 1
ATOM 950 N N . ALA A 1 127 ? -13.684 -11.853 23.442 1.00 96.31 127 ALA A N 1
ATOM 951 C CA . ALA A 1 127 ? -12.743 -12.946 23.276 1.00 96.31 127 ALA A CA 1
ATOM 952 C C . ALA A 1 127 ? -11.598 -12.520 22.344 1.00 96.31 127 ALA A C 1
ATOM 954 O O . ALA A 1 127 ? -11.796 -11.779 21.378 1.00 96.31 127 ALA A O 1
ATOM 955 N N . LYS A 1 128 ? -10.400 -13.061 22.584 1.00 96.25 128 LYS A N 1
ATOM 956 C CA . LYS A 1 128 ? -9.228 -12.812 21.733 1.00 96.25 128 LYS A CA 1
ATOM 957 C C . LYS A 1 128 ? -9.491 -13.155 20.259 1.00 96.25 128 LYS A C 1
ATOM 959 O O . LYS A 1 128 ? -9.012 -12.438 19.388 1.00 96.25 128 LYS A O 1
ATOM 964 N N . SER A 1 129 ? -10.246 -14.221 19.984 1.00 97.19 129 SER A N 1
ATOM 965 C CA . SER A 1 129 ? -10.624 -14.622 18.622 1.00 97.19 129 SER A CA 1
ATOM 966 C C . SER A 1 129 ? -11.475 -13.563 17.923 1.00 97.19 129 SER A C 1
ATOM 968 O O . SER A 1 129 ? -11.157 -13.189 16.803 1.00 97.19 129 SER A O 1
ATOM 970 N N . ALA A 1 130 ? -12.474 -13.004 18.609 1.00 95.75 130 ALA A N 1
ATOM 971 C CA . ALA A 1 130 ? -13.330 -11.956 18.054 1.00 95.75 130 ALA A CA 1
ATOM 972 C C . ALA A 1 130 ? -12.539 -10.680 17.711 1.00 95.75 130 ALA A C 1
ATOM 974 O O . ALA A 1 130 ? -12.751 -10.074 16.663 1.00 95.75 130 ALA A O 1
ATOM 975 N N . LEU A 1 131 ? -11.580 -10.287 18.562 1.00 95.88 131 LEU A N 1
ATOM 976 C CA . LEU A 1 131 ? -10.663 -9.182 18.256 1.00 95.88 131 LEU A CA 1
ATOM 977 C C . LEU A 1 131 ? -9.770 -9.499 17.050 1.00 95.88 131 LEU A C 1
ATOM 979 O O . LEU A 1 131 ? -9.580 -8.640 16.194 1.00 95.88 131 LEU A O 1
ATOM 983 N N . ALA A 1 132 ? -9.230 -10.717 16.973 1.00 97.00 132 ALA A N 1
ATOM 984 C CA . ALA A 1 132 ? -8.377 -11.132 15.863 1.00 97.00 132 ALA A CA 1
ATOM 985 C C . ALA A 1 132 ? -9.135 -11.129 14.528 1.00 97.00 132 ALA A C 1
ATOM 987 O O . ALA A 1 132 ? -8.627 -10.587 13.552 1.00 97.00 132 ALA A O 1
ATOM 988 N N . GLU A 1 133 ? -10.356 -11.666 14.495 1.00 97.12 133 GLU A N 1
ATOM 989 C CA . GLU A 1 133 ? -11.227 -11.641 13.314 1.00 97.12 133 GLU A CA 1
ATOM 990 C C . GLU A 1 133 ? -11.516 -10.207 12.862 1.00 97.12 133 GLU A C 1
ATOM 992 O O . GLU A 1 133 ? -11.395 -9.890 11.679 1.00 97.12 133 GLU A O 1
ATOM 997 N N . LYS A 1 134 ? -11.823 -9.311 13.808 1.00 95.75 134 LYS A N 1
ATOM 998 C CA . LYS A 1 134 ? -12.088 -7.902 13.504 1.00 95.75 134 LYS A CA 1
ATOM 999 C C . LYS A 1 134 ? -10.865 -7.188 12.924 1.00 95.75 134 LYS A C 1
ATOM 1001 O O . LYS A 1 134 ? -10.999 -6.459 11.943 1.00 95.75 134 LYS A O 1
ATOM 1006 N N . VAL A 1 135 ? -9.685 -7.414 13.504 1.00 96.81 135 VAL A N 1
ATOM 1007 C CA . VAL A 1 135 ? -8.422 -6.845 13.008 1.00 96.81 135 VAL A CA 1
ATOM 1008 C C . VAL A 1 135 ? -8.073 -7.409 11.633 1.00 96.81 135 VAL A C 1
ATOM 1010 O O . VAL A 1 135 ? -7.695 -6.641 10.759 1.00 96.81 135 VAL A O 1
ATOM 1013 N N . LEU A 1 136 ? -8.228 -8.717 11.411 1.00 97.56 136 LEU A N 1
ATOM 1014 C CA . LEU A 1 136 ? -7.964 -9.334 10.108 1.00 97.56 136 LEU A CA 1
ATOM 1015 C C . LEU A 1 136 ? -8.871 -8.766 9.016 1.00 97.56 136 LEU A C 1
ATOM 1017 O O . LEU A 1 136 ? -8.372 -8.443 7.945 1.00 97.56 136 LEU A O 1
ATOM 1021 N N . GLY A 1 137 ? -10.162 -8.573 9.303 1.00 97.31 137 GLY A N 1
ATOM 1022 C CA . GLY A 1 137 ? -11.078 -7.909 8.373 1.00 97.31 137 GLY A CA 1
ATOM 1023 C C . GLY A 1 137 ? -10.597 -6.506 7.992 1.00 97.31 137 GLY A C 1
ATOM 1024 O O . GLY A 1 137 ? -10.487 -6.197 6.811 1.00 97.31 137 GLY A O 1
ATOM 1025 N N . ALA A 1 138 ? -10.203 -5.698 8.981 1.00 96.56 138 ALA A N 1
ATOM 1026 C CA . ALA A 1 138 ? -9.654 -4.367 8.723 1.00 96.56 138 ALA A CA 1
ATOM 1027 C C . ALA A 1 138 ? -8.352 -4.413 7.900 1.00 96.56 138 ALA A C 1
ATOM 1029 O O . ALA A 1 138 ? -8.183 -3.621 6.981 1.00 96.56 138 ALA A O 1
ATOM 1030 N N . LEU A 1 139 ? -7.443 -5.350 8.189 1.00 97.00 139 LEU A N 1
ATOM 1031 C CA . LEU A 1 139 ? -6.196 -5.504 7.431 1.00 97.00 139 LEU A CA 1
ATOM 1032 C C . LEU A 1 139 ? -6.441 -5.958 5.986 1.00 97.00 139 LEU A C 1
ATOM 1034 O O . LEU A 1 139 ? -5.711 -5.542 5.093 1.00 97.00 139 LEU A O 1
ATOM 1038 N N . HIS A 1 140 ? -7.461 -6.783 5.741 1.00 98.06 140 HIS A N 1
ATOM 1039 C CA . HIS A 1 140 ? -7.857 -7.161 4.385 1.00 98.06 140 HIS A CA 1
ATOM 1040 C C . HIS A 1 140 ? -8.385 -5.951 3.609 1.00 98.06 140 HIS A C 1
ATOM 1042 O O . HIS A 1 140 ? -7.934 -5.708 2.493 1.00 98.06 140 HIS A O 1
ATOM 1048 N N . GLU A 1 141 ? -9.268 -5.155 4.219 1.00 97.44 141 GLU A N 1
ATOM 1049 C CA . GLU A 1 141 ? -9.762 -3.910 3.618 1.00 97.44 141 GLU A CA 1
ATOM 1050 C C . GLU A 1 141 ? -8.607 -2.937 3.319 1.00 97.44 141 GLU A C 1
ATOM 1052 O O . GLU A 1 141 ? -8.541 -2.367 2.233 1.00 97.44 141 GLU A O 1
ATOM 1057 N N . MET A 1 142 ? -7.649 -2.784 4.241 1.00 97.69 142 MET A N 1
ATOM 1058 C CA . MET A 1 142 ? -6.452 -1.958 4.033 1.00 97.69 142 MET A CA 1
ATOM 1059 C C . MET A 1 142 ? -5.596 -2.456 2.856 1.00 97.69 142 MET A C 1
ATOM 1061 O O . MET A 1 142 ? -5.159 -1.646 2.033 1.00 97.69 142 MET A O 1
ATOM 1065 N N . ALA A 1 143 ? -5.415 -3.775 2.734 1.00 97.38 143 ALA A N 1
ATOM 1066 C CA . ALA A 1 143 ? -4.656 -4.392 1.648 1.00 97.38 143 ALA A CA 1
ATOM 1067 C C . ALA A 1 143 ? -5.324 -4.204 0.280 1.00 97.38 143 ALA A C 1
ATOM 1069 O O . ALA A 1 143 ? -4.639 -3.928 -0.706 1.00 97.38 143 ALA A O 1
ATOM 1070 N N . GLU A 1 144 ? -6.656 -4.278 0.210 1.00 97.75 144 GLU A N 1
ATOM 1071 C CA . GLU A 1 144 ? -7.418 -3.979 -1.011 1.00 97.75 144 GLU A CA 1
ATOM 1072 C C . GLU A 1 144 ? -7.251 -2.521 -1.467 1.00 97.75 144 GLU A C 1
ATOM 1074 O O . GLU A 1 144 ? -7.321 -2.236 -2.662 1.00 97.75 144 GLU A O 1
ATOM 1079 N N . GLN A 1 145 ? -6.974 -1.606 -0.531 1.00 97.12 145 GLN A N 1
ATOM 1080 C CA . GLN A 1 145 ? -6.668 -0.198 -0.809 1.00 97.12 145 GLN A CA 1
ATOM 1081 C C . GLN A 1 145 ? -5.161 0.078 -0.988 1.00 97.12 145 GLN A C 1
ATOM 1083 O O . GLN A 1 145 ? -4.761 1.229 -1.177 1.00 97.12 145 GLN A O 1
ATOM 1088 N N . GLY A 1 146 ? -4.318 -0.959 -0.960 1.00 96.75 146 GLY A N 1
ATOM 1089 C CA . GLY A 1 146 ? -2.897 -0.882 -1.294 1.00 96.75 146 GLY A CA 1
ATOM 1090 C C . GLY A 1 146 ? -1.926 -0.745 -0.119 1.00 96.75 146 GLY A C 1
ATOM 1091 O O . GLY A 1 146 ? -0.760 -0.464 -0.392 1.00 96.75 146 GLY A O 1
ATOM 1092 N N . THR A 1 147 ? -2.364 -0.922 1.137 1.00 96.38 147 THR A N 1
ATOM 1093 C CA . THR A 1 147 ? -1.491 -0.937 2.337 1.00 96.38 147 THR A CA 1
ATOM 1094 C C . THR A 1 147 ? -1.081 -2.345 2.754 1.00 96.38 147 THR A C 1
ATOM 1096 O O . THR A 1 147 ? -1.986 -3.176 2.969 1.00 96.38 147 THR A O 1
#

Secondary structure (DSSP, 8-state):
-EEEEEEEE----SSS--S---GGGGG---EEEEEEEEEETTEEEEEEEHHHHTT-HHHHHHGGGPPPEE-TT-EE-PPP---------SS--HHHHHHHHTT--HHHHHHTT-SHHHHHHHHHHS-HHHHHHHHHHHHHHHHHTT-